Protein AF-A0A956IXE2-F1 (afdb_monomer_lite)

Sequence (181 aa):
MDFTGNYRSLAFLLSLGGVPIACVGDDSSSGSDSATTTGGTTTGGTATTSGTTSAGTATDGSGSGTASGSTTGSTSGTSGSTSGTTTSETTGGSTTGEPPSPLCIGYANKYVECYMNPRYYDPGIAYCEEGLAYYATIGADCLAAFEEYVACLSALDCDDFMGDQVGCANEEDGLNKACGG

pLDDT: mean 72.66, std 21.65, range [41.38, 98.38]

Structure (mmCIF, N/CA/C/O backbone):
data_AF-A0A956IXE2-F1
#
_entry.id   AF-A0A956IXE2-F1
#
loop_
_atom_site.group_PDB
_atom_site.id
_atom_site.type_symbol
_atom_site.label_atom_id
_atom_site.label_alt_id
_atom_site.label_comp_id
_atom_site.label_asym_id
_atom_site.label_entity_id
_atom_site.label_seq_id
_atom_site.pdbx_PDB_ins_code
_atom_site.Cartn_x
_atom_site.Cartn_y
_atom_site.Cartn_z
_atom_site.occupancy
_atom_site.B_iso_or_eq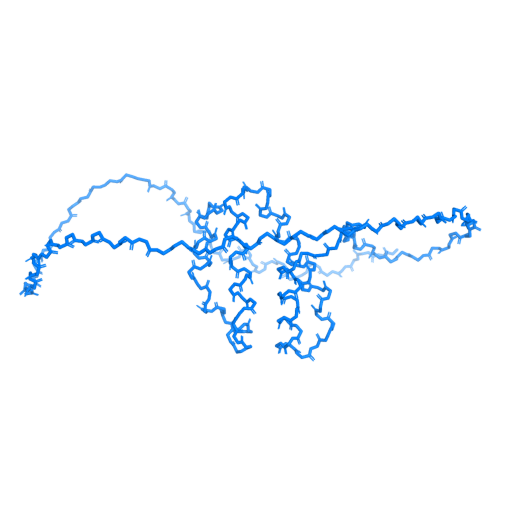uiv
_atom_site.auth_seq_id
_atom_site.auth_comp_id
_atom_site.auth_asym_id
_atom_site.auth_atom_id
_atom_site.pdbx_PDB_model_num
ATOM 1 N N . MET A 1 1 ? -20.372 23.075 -32.764 1.00 42.75 1 MET A N 1
ATOM 2 C CA . MET A 1 1 ? -19.834 21.742 -32.436 1.00 42.75 1 MET A CA 1
ATOM 3 C C . MET A 1 1 ? -20.951 21.001 -31.740 1.00 42.75 1 MET A C 1
ATOM 5 O O . MET A 1 1 ? -21.201 21.250 -30.569 1.00 42.75 1 MET A O 1
ATOM 9 N N . ASP A 1 2 ? -21.690 20.210 -32.506 1.00 41.38 2 ASP A N 1
ATOM 10 C CA . ASP A 1 2 ? -22.856 19.472 -32.033 1.00 41.38 2 ASP A CA 1
ATOM 11 C C . ASP A 1 2 ? -22.436 18.283 -31.169 1.00 41.38 2 ASP A C 1
ATOM 13 O O . ASP A 1 2 ? -21.699 17.412 -31.626 1.00 41.38 2 ASP A O 1
ATOM 17 N N . PHE A 1 3 ? -22.954 18.220 -29.943 1.00 49.59 3 PHE A N 1
ATOM 18 C CA . PHE A 1 3 ? -22.902 17.024 -29.102 1.00 49.59 3 PHE A CA 1
ATOM 19 C C . PHE A 1 3 ? -24.222 16.256 -29.227 1.00 49.59 3 PHE A C 1
ATOM 21 O O . PHE A 1 3 ? -25.039 16.207 -28.310 1.00 49.59 3 PHE A O 1
ATOM 28 N N . THR A 1 4 ? -24.432 15.655 -30.400 1.00 62.62 4 THR A N 1
ATOM 29 C CA . THR A 1 4 ? -25.664 14.921 -30.719 1.00 62.62 4 THR A CA 1
ATOM 30 C C . THR A 1 4 ? -25.344 13.479 -31.104 1.00 62.62 4 THR A C 1
ATOM 32 O O . THR A 1 4 ? -25.251 13.145 -32.282 1.00 62.62 4 THR A O 1
ATOM 35 N N . GLY A 1 5 ? -25.203 12.608 -30.099 1.00 55.00 5 GLY A N 1
ATOM 36 C CA . GLY A 1 5 ? -25.198 11.154 -30.296 1.00 55.00 5 GLY A CA 1
ATOM 37 C C . GLY A 1 5 ? -24.196 10.377 -29.444 1.00 55.00 5 GLY A C 1
ATOM 38 O O . GLY A 1 5 ? -23.027 10.307 -29.801 1.00 55.00 5 GLY A O 1
ATOM 39 N N . ASN A 1 6 ? -24.681 9.747 -28.361 1.00 56.25 6 ASN A N 1
ATOM 40 C CA . ASN A 1 6 ? -24.517 8.305 -28.056 1.00 56.25 6 ASN A CA 1
ATOM 41 C C . ASN A 1 6 ? -24.961 7.937 -26.618 1.00 56.25 6 ASN A C 1
ATOM 43 O O . ASN A 1 6 ? -24.243 7.287 -25.865 1.00 56.25 6 ASN A O 1
ATOM 47 N N . TYR A 1 7 ? -26.196 8.286 -26.238 1.00 56.38 7 TYR A N 1
ATOM 48 C CA . TYR A 1 7 ? -26.798 7.914 -24.944 1.00 56.38 7 TYR A CA 1
ATOM 49 C C . TYR A 1 7 ? -27.707 6.673 -25.051 1.00 56.38 7 TYR A C 1
ATOM 51 O O . TYR A 1 7 ? -28.884 6.736 -24.705 1.00 56.38 7 TYR A O 1
ATOM 59 N N . ARG A 1 8 ? -27.213 5.550 -25.599 1.00 57.88 8 ARG A N 1
ATOM 60 C CA . ARG A 1 8 ? -28.058 4.363 -25.888 1.00 57.88 8 ARG A CA 1
ATOM 61 C C . ARG A 1 8 ? -27.746 3.065 -25.130 1.00 57.88 8 ARG A C 1
ATOM 63 O O . ARG A 1 8 ? -28.472 2.100 -25.343 1.00 57.88 8 ARG A O 1
ATOM 70 N N . SER A 1 9 ? -26.781 3.051 -24.204 1.00 55.34 9 SER A N 1
ATOM 71 C CA . SER A 1 9 ? -26.377 1.808 -23.504 1.00 55.34 9 SER A CA 1
ATOM 72 C C . SER A 1 9 ? -26.443 1.828 -21.968 1.00 55.34 9 SER A C 1
ATOM 74 O O . SER A 1 9 ? -26.124 0.821 -21.350 1.00 55.34 9 SER A O 1
ATOM 76 N N . LEU A 1 10 ? -26.896 2.914 -21.326 1.00 53.03 10 LEU A N 1
ATOM 77 C CA . LEU A 1 10 ? -26.983 2.990 -19.851 1.00 53.03 10 LEU A CA 1
ATOM 78 C C . LEU A 1 10 ? -28.303 2.456 -19.255 1.00 53.03 10 LEU A C 1
ATOM 80 O O . LEU A 1 10 ? -28.435 2.353 -18.041 1.00 53.03 10 LEU A O 1
ATOM 84 N N . ALA A 1 11 ? -29.280 2.081 -20.086 1.00 57.38 11 ALA A N 1
ATOM 85 C CA . ALA A 1 11 ? -30.608 1.663 -19.623 1.00 57.38 11 ALA A CA 1
ATOM 86 C C . ALA A 1 11 ? -30.692 0.210 -19.100 1.00 57.38 11 ALA A C 1
ATOM 88 O O . ALA A 1 11 ? -31.739 -0.181 -18.594 1.00 57.38 11 ALA A O 1
ATOM 89 N N . PHE A 1 12 ? -29.630 -0.597 -19.223 1.00 55.50 12 PHE A N 1
ATOM 90 C CA . PHE A 1 12 ? -29.683 -2.038 -18.923 1.00 55.50 12 PHE A CA 1
ATOM 91 C C . PHE A 1 12 ? -29.226 -2.441 -17.510 1.00 55.50 12 PHE A C 1
ATOM 93 O O . PHE A 1 12 ? -29.466 -3.576 -17.110 1.00 55.50 12 PHE A O 1
ATOM 100 N N . LEU A 1 13 ? -28.620 -1.533 -16.732 1.00 55.59 13 LEU A N 1
ATOM 101 C CA . LEU A 1 13 ? -28.128 -1.839 -15.376 1.00 55.59 13 LEU A CA 1
ATOM 102 C C . LEU A 1 13 ? -29.125 -1.511 -14.247 1.00 55.59 13 LEU A C 1
ATOM 104 O O . LEU A 1 13 ? -28.925 -1.957 -13.124 1.00 55.59 13 LEU A O 1
ATOM 108 N N . LEU A 1 14 ? -30.238 -0.821 -14.530 1.00 56.91 14 LEU A N 1
ATOM 109 C CA . LEU A 1 14 ? -31.311 -0.571 -13.547 1.00 56.91 14 LEU A CA 1
ATOM 110 C C . LEU A 1 14 ? -32.331 -1.724 -13.412 1.00 56.91 14 LEU A C 1
ATOM 112 O O . LEU A 1 14 ? -33.352 -1.562 -12.749 1.00 56.91 14 LEU A O 1
ATOM 116 N N . SER A 1 15 ? -32.084 -2.882 -14.038 1.00 53.78 15 SER A N 1
ATOM 117 C CA . SER A 1 15 ? -33.016 -4.024 -14.039 1.00 53.78 15 SER A CA 1
ATOM 118 C C . SER A 1 15 ? -32.581 -5.211 -13.162 1.00 53.78 15 SER A C 1
ATOM 120 O O . SER A 1 15 ? -33.194 -6.276 -13.255 1.00 53.78 15 SER A O 1
ATOM 122 N N . LEU A 1 16 ? -31.566 -5.055 -12.302 1.00 51.56 16 LEU A N 1
ATOM 123 C CA . LEU A 1 16 ? -31.316 -5.997 -11.203 1.00 51.56 16 LEU A CA 1
ATOM 124 C C . LEU A 1 16 ? -31.970 -5.462 -9.926 1.00 51.56 16 LEU A C 1
ATOM 126 O O . LEU A 1 16 ? -31.659 -4.370 -9.460 1.00 51.56 16 LEU A O 1
ATOM 130 N N . GLY A 1 17 ? -32.944 -6.228 -9.433 1.00 51.81 17 GLY A N 1
ATOM 131 C CA . GLY A 1 17 ? -33.929 -5.804 -8.445 1.00 51.81 17 GLY A CA 1
ATOM 132 C C . GLY A 1 17 ? -33.363 -5.246 -7.140 1.00 51.81 17 GLY A C 1
ATOM 133 O O . GLY A 1 17 ? -32.357 -5.715 -6.612 1.00 51.81 17 GLY A O 1
ATOM 134 N N . GLY A 1 18 ? -34.094 -4.279 -6.583 1.00 55.84 18 GLY A N 1
ATOM 135 C CA . GLY A 1 18 ? -33.860 -3.796 -5.230 1.00 55.84 18 GLY A CA 1
ATOM 136 C C . GLY A 1 18 ? -34.065 -4.916 -4.214 1.00 55.84 18 GLY A C 1
ATOM 137 O O . GLY A 1 18 ? -35.191 -5.362 -3.991 1.00 55.84 18 GLY A O 1
ATOM 138 N N . VAL A 1 19 ? -32.973 -5.338 -3.583 1.00 51.50 19 VAL A N 1
ATOM 139 C CA . VAL A 1 19 ? -33.008 -6.128 -2.353 1.00 51.50 19 VAL A CA 1
ATOM 140 C C . VAL A 1 19 ? -33.292 -5.153 -1.205 1.00 51.50 19 VAL A C 1
ATOM 142 O O . VAL A 1 19 ? -32.556 -4.173 -1.063 1.00 51.50 19 VAL A O 1
ATOM 145 N N . PRO A 1 20 ? -34.345 -5.346 -0.393 1.00 50.19 20 PRO A N 1
ATOM 146 C CA . PRO A 1 20 ? -34.570 -4.486 0.757 1.00 50.19 20 PRO A CA 1
ATOM 147 C C . PRO A 1 20 ? -33.492 -4.761 1.811 1.00 50.19 20 PRO A C 1
ATOM 149 O O . PRO A 1 20 ? -33.471 -5.836 2.410 1.00 50.19 20 PRO A O 1
ATOM 152 N N . ILE A 1 21 ? -32.631 -3.775 2.078 1.00 52.16 21 ILE A N 1
ATOM 153 C CA . ILE A 1 21 ? -31.771 -3.768 3.270 1.00 52.16 21 ILE A CA 1
ATOM 154 C C . ILE A 1 21 ? -32.675 -3.490 4.477 1.00 52.16 21 ILE A C 1
ATOM 156 O O . ILE A 1 21 ? -32.825 -2.361 4.943 1.00 52.16 21 ILE A O 1
ATOM 160 N N . ALA A 1 22 ? -33.347 -4.541 4.940 1.00 42.75 22 ALA A N 1
ATOM 161 C CA . ALA A 1 22 ? -34.101 -4.532 6.177 1.00 42.75 22 ALA A CA 1
ATOM 162 C C . ALA A 1 22 ? -33.114 -4.663 7.342 1.00 42.75 22 ALA A C 1
ATOM 164 O O . ALA A 1 22 ? -32.745 -5.765 7.740 1.00 42.75 22 ALA A O 1
ATOM 165 N N . CYS A 1 23 ? -32.683 -3.523 7.883 1.00 55.94 23 CYS A N 1
ATOM 166 C CA . CYS A 1 23 ? -32.024 -3.488 9.181 1.00 55.94 23 CYS A CA 1
ATOM 167 C C . CYS A 1 23 ? -33.047 -3.908 10.249 1.00 55.94 23 CYS A C 1
ATOM 169 O O . CYS A 1 23 ? -33.941 -3.135 10.598 1.00 55.94 23 CYS A O 1
ATOM 171 N N . VAL A 1 24 ? -32.948 -5.154 10.711 1.00 50.66 24 VAL A N 1
ATOM 172 C CA . VAL A 1 24 ? -33.748 -5.710 11.806 1.00 50.66 24 VAL A CA 1
ATOM 173 C C . VAL A 1 24 ? -32.775 -6.318 12.806 1.00 50.66 24 VAL A C 1
ATOM 175 O O . VAL A 1 24 ? -32.150 -7.339 12.530 1.00 50.66 24 VAL A O 1
ATOM 178 N N . GLY A 1 25 ? -32.617 -5.641 13.942 1.00 52.19 25 GLY A N 1
ATOM 179 C CA . GLY A 1 25 ? -32.018 -6.233 15.134 1.00 52.19 25 GLY A CA 1
ATOM 180 C C . GLY A 1 25 ? -33.035 -7.066 15.918 1.00 52.19 25 GLY A C 1
ATOM 181 O O . GLY A 1 25 ? -34.171 -7.242 15.483 1.00 52.19 25 GLY A O 1
ATOM 182 N N . ASP A 1 26 ? -32.611 -7.482 17.109 1.00 43.56 26 ASP A N 1
ATOM 183 C CA . ASP A 1 26 ? -33.370 -8.222 18.125 1.00 43.56 26 ASP A CA 1
ATOM 184 C C . ASP A 1 26 ? -33.686 -9.712 17.846 1.00 43.56 26 ASP A C 1
ATOM 186 O O . ASP A 1 26 ? -34.580 -10.097 17.100 1.00 43.56 26 ASP A O 1
ATOM 190 N N . ASP A 1 27 ? -32.951 -10.530 18.601 1.00 48.88 27 ASP A N 1
ATOM 191 C CA . ASP A 1 27 ? -33.488 -11.452 19.607 1.00 48.88 27 ASP A CA 1
ATOM 192 C C . ASP A 1 27 ? -34.188 -12.794 19.286 1.00 48.88 27 ASP A C 1
ATOM 194 O O . ASP A 1 27 ? -35.242 -12.907 18.671 1.00 48.88 27 ASP A O 1
ATOM 198 N N . SER A 1 28 ? -33.652 -13.806 19.983 1.00 50.38 28 SER A N 1
ATOM 199 C CA . SER A 1 28 ? -34.385 -14.850 20.715 1.00 50.38 28 SER A CA 1
ATOM 200 C C . SER A 1 28 ? -35.176 -15.955 19.975 1.00 50.38 28 SER A C 1
ATOM 202 O O . SER A 1 28 ? -36.395 -15.918 19.853 1.00 50.38 28 SER A O 1
ATOM 204 N N . SER A 1 29 ? -34.487 -17.103 19.863 1.00 58.06 29 SER A N 1
ATOM 205 C CA . SER A 1 29 ? -34.903 -18.393 20.468 1.00 58.06 29 SER A CA 1
ATOM 206 C C . SER A 1 29 ? -35.883 -19.344 19.744 1.00 58.06 29 SER A C 1
ATOM 208 O O . SER A 1 29 ? -36.821 -18.955 19.060 1.00 58.06 29 SER A O 1
ATOM 210 N N . SER A 1 30 ? -35.700 -20.639 20.061 1.00 54.06 30 SER A N 1
ATOM 211 C CA . SER A 1 30 ? -36.519 -21.835 19.756 1.00 54.06 30 SER A CA 1
ATOM 212 C C . SER A 1 30 ? -36.593 -22.315 18.287 1.00 54.06 30 SER A C 1
ATOM 214 O O . SER A 1 30 ? -36.848 -21.538 17.381 1.00 54.06 30 SER A O 1
ATOM 216 N N . GLY A 1 31 ? -36.420 -23.608 17.973 1.00 53.66 31 GLY A N 1
ATOM 217 C CA . GLY A 1 31 ? -36.019 -24.754 18.806 1.00 53.66 31 GLY A CA 1
ATOM 218 C C . GLY A 1 31 ? -36.224 -26.113 18.102 1.00 53.66 31 GLY A C 1
ATOM 219 O O . GLY A 1 31 ? -36.979 -26.190 17.138 1.00 53.66 31 GLY A O 1
ATOM 220 N N . SER A 1 32 ? -35.598 -27.166 18.652 1.00 53.12 32 SER A N 1
ATOM 221 C CA . SER A 1 32 ? -35.763 -28.607 18.341 1.00 53.12 32 SER A CA 1
ATOM 222 C C . SER A 1 32 ? -35.094 -29.208 17.086 1.00 53.12 32 SER A C 1
ATOM 224 O O . SER A 1 32 ? -35.182 -28.646 16.004 1.00 53.12 32 SER A O 1
ATOM 226 N N . ASP A 1 33 ? -34.511 -30.421 17.116 1.00 51.69 33 ASP A N 1
ATOM 227 C CA . ASP A 1 33 ? -33.890 -31.218 18.207 1.00 51.69 33 ASP A CA 1
ATOM 228 C C . ASP A 1 33 ? -33.204 -32.488 17.633 1.00 51.69 33 ASP A C 1
ATOM 230 O O . ASP A 1 33 ? -33.653 -32.997 16.611 1.00 51.69 33 ASP A O 1
ATOM 234 N N . SER A 1 34 ? -32.237 -33.070 18.370 1.00 54.94 34 SER A N 1
ATOM 235 C CA . SER A 1 34 ? -31.664 -34.441 18.206 1.00 54.94 34 SER A CA 1
ATOM 236 C C . SER A 1 34 ? -30.903 -34.785 16.898 1.00 54.94 34 SER A C 1
ATOM 238 O O . SER A 1 34 ? -31.386 -34.541 15.804 1.00 54.94 34 SER A O 1
ATOM 240 N N . ALA A 1 35 ? -29.754 -35.479 16.874 1.00 51.66 35 ALA A N 1
ATOM 241 C CA . ALA A 1 35 ? -28.761 -35.949 17.865 1.00 51.66 35 ALA A CA 1
ATOM 242 C C . ALA A 1 35 ? -27.474 -36.362 17.055 1.00 51.66 35 ALA A C 1
ATOM 244 O O . ALA A 1 35 ? -27.465 -36.170 15.843 1.00 51.66 35 ALA A O 1
ATOM 245 N N . THR A 1 36 ? -26.335 -36.883 17.544 1.00 52.12 36 THR A N 1
ATOM 246 C CA . THR A 1 36 ? -25.922 -37.521 18.815 1.00 52.12 36 THR A CA 1
ATOM 247 C C . THR A 1 36 ? -24.434 -37.212 19.114 1.00 52.12 36 THR A C 1
ATOM 249 O O . THR A 1 36 ? -23.656 -36.878 18.227 1.00 52.12 36 THR A O 1
ATOM 252 N N . THR A 1 37 ? -24.033 -37.347 20.378 1.00 54.16 37 THR A N 1
ATOM 253 C CA . THR A 1 37 ? -22.709 -37.093 20.983 1.00 54.16 37 THR A CA 1
ATOM 254 C C . THR A 1 37 ? -21.565 -38.050 20.600 1.00 54.16 37 THR A C 1
ATOM 256 O O . THR A 1 37 ? -21.769 -39.259 20.540 1.00 54.16 37 THR A O 1
ATOM 259 N N . THR A 1 38 ? -20.332 -37.522 20.536 1.00 55.12 38 THR A N 1
ATOM 260 C CA . THR A 1 38 ? -19.050 -38.039 21.107 1.00 55.12 38 THR A CA 1
ATOM 261 C C . THR A 1 38 ? -17.986 -36.955 20.838 1.00 55.12 38 THR A C 1
ATOM 263 O O . THR A 1 38 ? -17.920 -36.460 19.724 1.00 55.12 38 THR A O 1
ATOM 266 N N . GLY A 1 39 ? -17.131 -36.485 21.750 1.00 57.56 39 GLY A N 1
ATOM 267 C CA . GLY A 1 39 ? -16.804 -36.930 23.106 1.00 57.56 39 GLY A CA 1
ATOM 268 C C . GLY A 1 39 ? -15.288 -36.811 23.309 1.00 57.56 39 GLY A C 1
ATOM 269 O O . GLY A 1 39 ? -14.576 -37.789 23.118 1.00 57.56 39 GLY A O 1
ATOM 270 N N . GLY A 1 40 ? -14.788 -35.612 23.634 1.00 57.28 40 GLY A N 1
ATOM 271 C CA . GLY A 1 40 ? -13.349 -35.310 23.648 1.00 57.28 40 GLY A CA 1
ATOM 272 C C . GLY A 1 40 ? -12.981 -34.193 24.623 1.00 57.28 40 GLY A C 1
ATOM 273 O O . GLY A 1 40 ? -12.776 -33.053 24.223 1.00 57.28 40 GLY A O 1
ATOM 274 N N . THR A 1 41 ? -12.911 -34.524 25.912 1.00 57.47 41 THR A N 1
ATOM 275 C CA . THR A 1 41 ? -12.511 -33.591 26.975 1.00 57.47 41 THR A CA 1
ATOM 276 C C . THR A 1 41 ? -11.006 -33.678 27.221 1.00 57.47 41 THR A C 1
ATOM 278 O O . THR A 1 41 ? -10.524 -34.717 27.668 1.00 57.47 41 THR A O 1
ATOM 281 N N . THR A 1 42 ? -10.274 -32.579 27.041 1.00 53.53 42 THR A N 1
ATOM 282 C CA . THR A 1 42 ? -8.906 -32.424 27.568 1.00 53.53 42 THR A CA 1
ATOM 283 C C . THR A 1 42 ? -8.817 -31.181 28.444 1.00 53.53 42 THR A C 1
ATOM 285 O O . THR A 1 42 ? -8.543 -30.077 27.980 1.00 53.53 42 THR A O 1
ATOM 288 N N . THR A 1 43 ? -9.062 -31.382 29.737 1.00 58.94 43 THR A N 1
ATOM 289 C CA . THR A 1 43 ? -8.831 -30.399 30.801 1.00 58.94 43 THR A CA 1
ATOM 290 C C . THR A 1 43 ? -7.523 -30.725 31.518 1.00 58.94 43 THR A C 1
ATOM 292 O O . THR A 1 43 ? -7.330 -31.866 31.931 1.00 58.94 43 THR A O 1
ATOM 295 N N . GLY A 1 44 ? -6.685 -29.712 31.760 1.00 54.09 44 GLY A N 1
ATOM 296 C CA . GLY A 1 44 ? -5.590 -29.773 32.737 1.00 54.09 44 GLY A CA 1
ATOM 297 C C . GLY A 1 44 ? -4.208 -29.494 32.148 1.00 54.09 44 GLY A C 1
ATOM 298 O O . GLY A 1 44 ? -3.743 -30.224 31.280 1.00 54.09 44 GLY A O 1
ATOM 299 N N . GLY A 1 45 ? -3.534 -28.454 32.651 1.00 51.72 45 GLY A N 1
ATOM 300 C CA . GLY A 1 45 ? -2.193 -28.095 32.177 1.00 51.72 45 GLY A CA 1
ATOM 301 C C . GLY A 1 45 ? -1.631 -26.771 32.703 1.00 51.72 45 GLY A C 1
ATOM 302 O O . GLY A 1 45 ? -1.044 -26.020 31.933 1.00 51.72 45 GLY A O 1
ATOM 303 N N . THR A 1 46 ? -1.806 -26.447 33.988 1.00 55.88 46 THR A N 1
ATOM 304 C CA . THR A 1 46 ? -1.144 -25.271 34.581 1.00 55.88 46 THR A CA 1
ATOM 305 C C . THR A 1 46 ? 0.365 -25.506 34.673 1.00 55.88 46 THR A C 1
ATOM 307 O O . THR A 1 46 ? 0.796 -26.371 35.434 1.00 55.88 46 THR A O 1
ATOM 310 N N . ALA A 1 47 ? 1.171 -24.707 33.972 1.00 52.91 47 ALA A N 1
ATOM 311 C CA . ALA A 1 47 ? 2.618 -24.652 34.181 1.00 52.91 47 ALA A CA 1
ATOM 312 C C . ALA A 1 47 ? 3.158 -23.231 33.963 1.00 52.91 47 ALA A C 1
ATOM 314 O O . ALA A 1 47 ? 3.428 -22.801 32.845 1.00 52.91 47 ALA A O 1
ATOM 315 N N . THR A 1 48 ? 3.343 -22.503 35.063 1.00 49.84 48 THR A N 1
ATOM 316 C CA . THR A 1 48 ? 4.147 -21.278 35.101 1.00 49.84 48 THR A CA 1
ATOM 317 C C . THR A 1 48 ? 5.575 -21.578 34.647 1.00 49.84 48 THR A C 1
ATOM 319 O O . THR A 1 48 ? 6.194 -22.517 35.143 1.00 49.84 48 THR A O 1
ATOM 322 N N . THR A 1 49 ? 6.157 -20.745 33.786 1.00 53.03 49 THR A N 1
ATOM 323 C CA . THR A 1 49 ? 7.619 -20.654 33.643 1.00 53.03 49 THR A CA 1
ATOM 324 C C . THR A 1 49 ? 8.019 -19.200 33.435 1.00 53.03 49 THR A C 1
ATOM 326 O O . THR A 1 49 ? 7.862 -18.646 32.351 1.00 53.03 49 THR A O 1
ATOM 329 N N . SER A 1 50 ? 8.555 -18.581 34.487 1.00 53.78 50 SER A N 1
ATOM 330 C CA . SER A 1 50 ? 9.274 -17.313 34.369 1.00 53.78 50 SER A CA 1
ATOM 331 C C . SER A 1 50 ? 10.613 -17.565 33.674 1.00 53.78 50 SER A C 1
ATOM 333 O O . SER A 1 50 ? 11.522 -18.134 34.276 1.00 53.78 50 SER A O 1
ATOM 335 N N . GLY A 1 51 ? 10.728 -17.150 32.412 1.00 55.81 51 GLY A N 1
ATOM 336 C CA . GLY A 1 51 ? 11.981 -17.137 31.656 1.00 55.81 51 GLY A CA 1
ATOM 337 C C . GLY A 1 51 ? 12.661 -15.774 31.761 1.00 55.81 51 GLY A C 1
ATOM 338 O O . GLY A 1 51 ? 12.254 -14.820 31.105 1.00 55.81 51 GLY A O 1
ATOM 339 N N . THR A 1 52 ? 13.679 -15.671 32.610 1.00 49.91 52 THR A N 1
ATOM 340 C CA . THR A 1 52 ? 14.402 -14.420 32.883 1.00 49.91 52 THR A CA 1
ATOM 341 C C . THR A 1 52 ? 15.445 -14.114 31.799 1.00 49.91 52 THR A C 1
ATOM 343 O O . THR A 1 52 ? 16.178 -15.005 31.383 1.00 49.91 52 THR A O 1
ATOM 346 N N . THR A 1 53 ? 15.583 -12.828 31.448 1.00 48.09 53 THR A N 1
ATOM 347 C CA . THR A 1 53 ? 16.729 -12.192 30.751 1.00 48.09 53 THR A CA 1
ATOM 348 C C . THR A 1 53 ? 17.188 -12.734 29.391 1.00 48.09 53 THR A C 1
ATOM 350 O O . THR A 1 53 ? 17.867 -13.751 29.304 1.00 48.09 53 THR A O 1
ATOM 353 N N . SER A 1 54 ? 17.115 -11.861 28.382 1.00 47.72 54 SER A N 1
ATOM 354 C CA . SER A 1 54 ? 18.349 -11.447 27.704 1.00 47.72 54 SER A CA 1
ATOM 355 C C . SER A 1 54 ? 18.272 -9.971 27.309 1.00 47.72 54 SER A C 1
ATOM 357 O O . SER A 1 54 ? 17.345 -9.554 26.619 1.00 47.72 54 SER A O 1
ATOM 359 N N . ALA A 1 55 ? 19.218 -9.165 27.793 1.00 54.47 55 ALA A N 1
ATOM 360 C CA . ALA A 1 55 ? 19.307 -7.751 27.449 1.00 54.47 55 ALA A CA 1
ATOM 361 C C . ALA A 1 55 ? 20.020 -7.604 26.097 1.00 54.47 55 ALA A C 1
ATOM 363 O O . ALA A 1 55 ? 21.248 -7.681 26.027 1.00 54.47 55 ALA A O 1
ATOM 364 N N . GLY A 1 56 ? 19.248 -7.396 25.028 1.00 48.88 56 GLY A N 1
ATOM 365 C CA . GLY A 1 56 ? 19.786 -6.995 23.729 1.00 48.88 56 GLY A CA 1
ATOM 366 C C . GLY A 1 56 ? 20.451 -5.624 23.844 1.00 48.88 56 GLY A C 1
ATOM 367 O O . GLY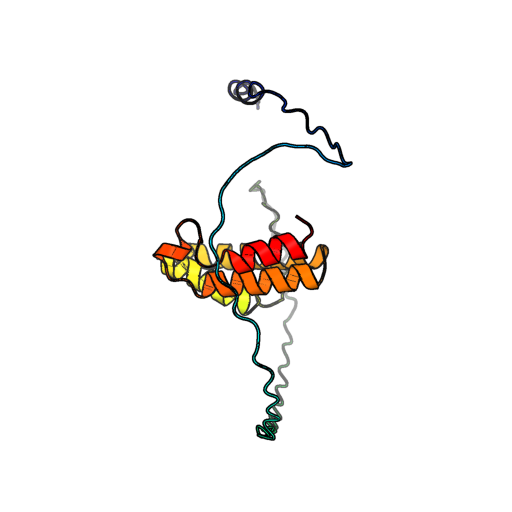 A 1 56 ? 19.827 -4.661 24.284 1.00 48.88 56 GLY A O 1
ATOM 368 N N . THR A 1 57 ? 21.738 -5.549 23.513 1.00 50.66 57 THR A N 1
ATOM 369 C CA . THR A 1 57 ? 22.564 -4.358 23.728 1.00 50.66 57 THR A CA 1
ATOM 370 C C . THR A 1 57 ? 22.102 -3.197 22.847 1.00 50.66 57 THR A C 1
ATOM 372 O O . THR A 1 57 ? 22.133 -3.299 21.620 1.00 50.66 57 THR A O 1
ATOM 375 N N . ALA A 1 58 ? 21.732 -2.071 23.463 1.00 51.41 58 ALA A N 1
ATOM 376 C CA . ALA A 1 58 ? 21.572 -0.814 22.742 1.00 51.41 58 ALA A CA 1
ATOM 377 C C . ALA A 1 58 ? 22.912 -0.449 22.086 1.00 51.41 58 ALA A C 1
ATOM 379 O O . ALA A 1 58 ? 23.923 -0.291 22.770 1.00 51.41 58 ALA A O 1
ATOM 380 N N . THR A 1 59 ? 22.929 -0.364 20.757 1.00 51.53 59 THR A N 1
ATOM 381 C CA . THR A 1 59 ? 24.112 0.073 20.013 1.00 51.53 59 THR A CA 1
ATOM 382 C C . THR A 1 59 ? 23.961 1.561 19.733 1.00 51.53 59 THR A C 1
ATOM 384 O O . THR A 1 59 ? 23.230 1.945 18.822 1.00 51.53 59 THR A O 1
ATOM 387 N N . ASP A 1 60 ? 24.637 2.392 20.528 1.00 50.53 60 ASP A N 1
ATOM 388 C CA . ASP A 1 60 ? 24.688 3.843 20.335 1.00 50.53 60 ASP A CA 1
ATOM 389 C C . ASP A 1 60 ? 25.393 4.192 19.014 1.00 50.53 60 ASP A C 1
ATOM 391 O O . ASP A 1 60 ? 26.611 4.379 18.938 1.00 50.53 60 ASP A O 1
ATOM 395 N N . GLY A 1 61 ? 24.604 4.295 17.945 1.00 53.22 61 GLY A N 1
ATOM 396 C CA . GLY A 1 61 ? 25.032 4.793 16.644 1.00 53.22 61 GLY A CA 1
ATOM 397 C C . GLY A 1 61 ? 25.200 6.311 16.654 1.00 53.22 61 GLY A C 1
ATOM 398 O O . GLY A 1 61 ? 24.360 7.029 16.117 1.00 53.22 61 GLY A O 1
ATOM 399 N N . SER A 1 62 ? 26.289 6.813 17.244 1.00 60.72 62 SER A N 1
ATOM 400 C CA . SER A 1 62 ? 26.631 8.245 17.229 1.00 60.72 62 SER A CA 1
ATOM 401 C C . SER A 1 62 ? 27.072 8.708 15.829 1.00 60.72 62 SER A C 1
ATOM 403 O O . SER A 1 62 ? 28.258 8.834 15.520 1.00 60.72 62 SER A O 1
ATOM 405 N N . GLY A 1 63 ? 26.092 8.934 14.953 1.00 53.69 63 GLY A N 1
ATOM 406 C CA . GLY A 1 63 ? 26.264 9.435 13.591 1.00 53.69 63 GLY A CA 1
ATOM 407 C C . GLY A 1 63 ? 26.219 10.960 13.520 1.00 53.69 63 GLY A C 1
ATOM 408 O O . GLY A 1 63 ? 25.227 11.530 13.075 1.00 53.69 63 GLY A O 1
ATOM 409 N N . SER A 1 64 ? 27.293 11.638 13.935 1.00 61.75 64 SER A N 1
ATOM 410 C CA . SER A 1 64 ? 27.410 13.098 13.783 1.00 61.75 64 SER A CA 1
ATOM 411 C C . SER A 1 64 ? 27.696 13.477 12.320 1.00 61.75 64 SER A C 1
ATOM 413 O O . SER A 1 64 ? 28.848 13.599 11.900 1.00 61.75 64 SER A O 1
ATOM 415 N N . GLY A 1 65 ? 26.632 13.597 11.521 1.00 53.94 65 GLY A N 1
ATOM 416 C CA . GLY A 1 65 ? 26.675 13.884 10.085 1.00 53.94 65 GLY A CA 1
ATOM 417 C C . GLY A 1 65 ? 26.346 15.339 9.746 1.00 53.94 65 GLY A C 1
ATOM 418 O O . GLY A 1 65 ? 25.216 15.655 9.382 1.00 53.94 65 GLY A O 1
ATOM 419 N N . THR A 1 66 ? 27.332 16.234 9.817 1.00 55.09 66 THR A N 1
ATOM 420 C CA . THR A 1 66 ? 27.166 17.636 9.398 1.00 55.09 66 THR A CA 1
ATOM 421 C C . THR A 1 66 ? 27.104 17.756 7.870 1.00 55.09 66 THR A C 1
ATOM 423 O O . THR A 1 66 ? 28.141 17.820 7.211 1.00 55.09 66 THR A O 1
ATOM 426 N N . ALA A 1 67 ? 25.902 17.858 7.300 1.00 47.88 67 ALA A N 1
ATOM 427 C CA . ALA A 1 67 ? 25.690 18.159 5.881 1.00 47.88 67 ALA A CA 1
ATOM 428 C C . ALA A 1 67 ? 25.122 19.578 5.692 1.00 47.88 67 ALA A C 1
ATOM 430 O O . ALA A 1 67 ? 23.921 19.780 5.535 1.00 47.88 67 ALA A O 1
ATOM 431 N N . SER A 1 68 ? 26.003 20.584 5.703 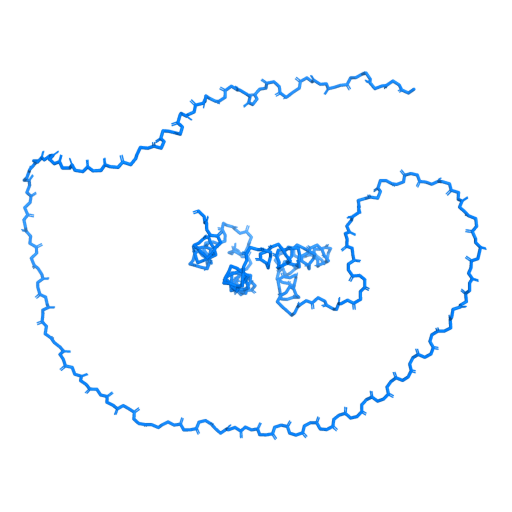1.00 58.41 68 SER A N 1
ATOM 432 C CA . SER A 1 68 ? 25.638 21.961 5.339 1.00 58.41 68 SER A CA 1
ATOM 433 C C . SER A 1 68 ? 25.578 22.098 3.812 1.00 58.41 68 SER A C 1
ATOM 435 O O . SER A 1 68 ? 26.587 22.369 3.160 1.00 58.41 68 SER A O 1
ATOM 437 N N . GLY A 1 69 ? 24.399 21.853 3.237 1.00 54.81 69 GLY A N 1
ATOM 438 C CA . GLY A 1 69 ? 24.125 21.967 1.802 1.00 54.81 69 GLY A CA 1
ATOM 439 C C . GLY A 1 69 ? 23.398 23.266 1.460 1.00 54.81 69 GLY A C 1
ATOM 440 O O . GLY A 1 69 ? 22.173 23.306 1.453 1.00 54.81 69 GLY A O 1
ATOM 441 N N . SER A 1 70 ? 24.141 24.335 1.166 1.00 55.53 70 SER A N 1
ATOM 442 C CA . SER A 1 70 ? 23.551 25.602 0.715 1.00 55.53 70 SER A CA 1
ATOM 443 C C . SER A 1 70 ? 23.161 25.533 -0.766 1.00 55.53 70 SER A C 1
ATOM 445 O O . SER A 1 70 ? 24.030 25.562 -1.638 1.00 55.53 70 SER A O 1
ATOM 447 N N . THR A 1 71 ? 21.861 25.478 -1.065 1.00 45.66 71 THR A N 1
ATOM 448 C CA . THR A 1 71 ? 21.328 25.590 -2.434 1.00 45.66 71 THR A CA 1
ATOM 449 C C . THR A 1 71 ? 20.674 26.948 -2.669 1.00 45.66 71 THR A C 1
ATOM 451 O O . THR A 1 71 ? 19.452 27.095 -2.632 1.00 45.66 71 THR A O 1
ATOM 454 N N . THR A 1 72 ? 21.497 27.951 -2.977 1.00 54.41 72 THR A N 1
ATOM 455 C CA . THR A 1 72 ? 21.035 29.227 -3.544 1.00 54.41 72 THR A CA 1
ATOM 456 C C . THR A 1 72 ? 20.602 29.018 -5.002 1.00 54.41 72 THR A C 1
ATOM 458 O O . THR A 1 72 ? 21.384 29.224 -5.929 1.00 54.41 72 THR A O 1
ATOM 461 N N . GLY A 1 73 ? 19.358 28.583 -5.215 1.00 51.94 73 GLY A N 1
ATOM 462 C CA . GLY A 1 73 ? 18.751 28.451 -6.543 1.00 51.94 73 GLY A CA 1
ATOM 463 C C . GLY A 1 73 ? 18.178 29.780 -7.039 1.00 51.94 73 GLY A C 1
ATOM 464 O O . GLY A 1 73 ? 17.164 30.248 -6.529 1.00 51.94 73 GLY A O 1
ATOM 465 N N . SER A 1 74 ? 18.824 30.411 -8.022 1.00 52.97 74 SER A N 1
ATOM 466 C CA . SER A 1 74 ? 18.404 31.712 -8.557 1.00 52.97 74 SER A CA 1
ATOM 467 C C . SER A 1 74 ? 17.051 31.668 -9.276 1.00 52.97 74 SER A C 1
ATOM 469 O O . SER A 1 74 ? 16.860 30.910 -10.225 1.00 52.97 74 SER A O 1
ATOM 471 N N . THR A 1 75 ? 16.147 32.579 -8.911 1.00 50.22 75 THR A N 1
ATOM 472 C CA . THR A 1 75 ? 14.915 32.868 -9.658 1.00 50.22 75 THR A CA 1
ATOM 473 C C . THR A 1 75 ? 15.218 33.631 -10.952 1.00 50.22 75 THR A C 1
ATOM 475 O O . THR A 1 75 ? 15.144 34.861 -10.992 1.00 50.22 75 THR A O 1
ATOM 478 N N . SER A 1 76 ? 15.539 32.909 -12.027 1.00 58.12 76 SER A N 1
ATOM 479 C CA . SER A 1 76 ? 15.580 33.466 -13.386 1.00 58.12 76 SER A CA 1
ATOM 480 C C . SER A 1 76 ? 14.187 33.423 -14.011 1.00 58.12 76 SER A C 1
ATOM 482 O O . SER A 1 76 ? 13.726 32.378 -14.467 1.00 58.12 76 SER A O 1
ATOM 484 N N . GLY A 1 77 ? 13.505 34.569 -14.029 1.00 60.22 77 GLY A N 1
ATOM 485 C CA . GLY A 1 77 ? 12.189 34.693 -14.653 1.00 60.22 77 GLY A CA 1
ATOM 486 C C . GLY A 1 77 ? 12.237 34.423 -16.159 1.00 60.22 77 GLY A C 1
ATOM 487 O O . GLY A 1 77 ? 13.071 34.984 -16.867 1.00 60.22 77 GLY A O 1
ATOM 488 N N . THR A 1 78 ? 11.309 33.600 -16.651 1.00 49.22 78 THR A N 1
ATOM 489 C CA . THR A 1 78 ? 11.085 33.384 -18.087 1.00 49.22 78 THR A CA 1
ATOM 490 C C . THR A 1 78 ? 9.665 33.811 -18.441 1.00 49.22 78 THR A C 1
ATOM 492 O O . THR A 1 78 ? 8.710 33.062 -18.254 1.00 49.22 78 THR A O 1
ATOM 495 N N . SER A 1 79 ? 9.522 35.029 -18.963 1.00 64.62 79 SER A N 1
ATOM 496 C CA . SER A 1 79 ? 8.288 35.469 -19.619 1.00 64.62 79 SER A CA 1
ATOM 497 C C . SER A 1 79 ? 8.248 34.883 -21.031 1.00 64.62 79 SER A C 1
ATOM 499 O O . SER A 1 79 ? 9.047 35.284 -21.875 1.00 64.62 79 SER A O 1
ATOM 501 N N . GLY A 1 80 ? 7.335 33.945 -21.296 1.00 55.03 80 GLY A N 1
ATOM 502 C CA . GLY A 1 80 ? 7.281 33.216 -22.569 1.00 55.03 80 GLY A CA 1
ATOM 503 C C . GLY A 1 80 ? 5.879 32.740 -22.949 1.00 55.03 80 GLY A C 1
ATOM 504 O O . GLY A 1 80 ? 5.509 31.616 -22.647 1.00 55.03 80 GLY A O 1
ATOM 505 N N . SER A 1 81 ? 5.131 33.622 -23.616 1.00 49.00 81 SER A N 1
ATOM 506 C CA . SER A 1 81 ? 3.906 33.408 -24.410 1.00 49.00 81 SER A CA 1
ATOM 507 C C . SER A 1 81 ? 3.144 32.079 -24.288 1.00 49.00 81 SER A C 1
ATOM 509 O O . SER A 1 81 ? 3.475 31.082 -24.928 1.00 49.00 81 SER A O 1
ATOM 511 N N . THR A 1 82 ? 1.984 32.144 -23.637 1.00 47.91 82 THR A N 1
ATOM 512 C CA . THR A 1 82 ? 0.905 31.160 -23.768 1.00 47.91 82 THR A CA 1
ATOM 513 C C . THR A 1 82 ? 0.412 31.075 -25.221 1.00 47.91 82 THR A C 1
ATOM 515 O O . THR A 1 82 ? 0.046 32.082 -25.828 1.00 47.91 82 THR A O 1
ATOM 518 N N . SER A 1 83 ? 0.322 29.870 -25.779 1.00 52.09 83 SER A N 1
ATOM 519 C CA . SER A 1 83 ? -0.522 29.573 -26.943 1.00 52.09 83 SER A CA 1
ATOM 520 C C . SER A 1 83 ? -1.197 28.228 -26.730 1.00 52.09 83 SER A C 1
ATOM 522 O O . SER A 1 83 ? -0.569 27.271 -26.286 1.00 52.09 83 SER A O 1
ATOM 524 N N . GLY A 1 84 ? -2.512 28.208 -26.935 1.00 61.50 84 GLY A N 1
ATOM 525 C CA . GLY A 1 84 ? -3.380 27.205 -26.332 1.00 61.50 84 GLY A CA 1
ATOM 526 C C . GLY A 1 84 ? -3.180 25.795 -26.876 1.00 61.50 84 GLY A C 1
ATOM 527 O O . GLY A 1 84 ? -3.194 25.569 -28.082 1.00 61.50 84 GLY A O 1
ATOM 528 N N . THR A 1 85 ? -3.104 24.832 -25.964 1.00 48.22 85 THR A N 1
ATOM 529 C CA . THR A 1 85 ? -3.496 23.445 -26.212 1.00 48.22 85 THR A CA 1
ATOM 530 C C . THR A 1 85 ? -4.355 23.032 -25.029 1.00 48.22 85 THR A C 1
ATOM 532 O O . THR A 1 85 ? -3.865 22.955 -23.908 1.00 48.22 85 THR A O 1
ATOM 535 N N . THR A 1 86 ? -5.651 22.820 -25.259 1.00 49.88 86 THR A N 1
ATOM 536 C CA . THR A 1 86 ? -6.573 22.292 -24.246 1.00 49.88 86 THR A CA 1
ATOM 537 C C . THR A 1 86 ? -6.352 20.790 -24.100 1.00 49.88 86 THR A C 1
ATOM 539 O O . THR A 1 86 ? -7.185 19.983 -24.510 1.00 49.88 86 THR A O 1
ATOM 542 N N . THR A 1 87 ? -5.200 20.418 -23.550 1.00 49.69 87 THR A N 1
ATOM 543 C CA . THR A 1 87 ? -5.021 19.102 -22.943 1.00 49.69 87 THR A CA 1
ATOM 544 C C . THR A 1 87 ? -5.898 19.076 -21.700 1.00 49.69 87 THR A C 1
ATOM 546 O O . THR A 1 87 ? -5.843 20.005 -20.895 1.00 49.69 87 THR A O 1
ATOM 549 N N . SER A 1 88 ? -6.733 18.050 -21.547 1.00 49.00 88 SER A N 1
ATOM 550 C CA . SER A 1 88 ? -7.448 17.829 -20.292 1.00 49.00 88 SER A CA 1
ATOM 551 C C . SER A 1 88 ? -6.424 17.531 -19.204 1.00 49.00 88 SER A C 1
ATOM 553 O O . SER A 1 88 ? -5.908 16.418 -19.127 1.00 49.00 88 SER A O 1
ATOM 555 N N . GLU A 1 89 ? -6.105 18.537 -18.394 1.00 42.38 89 GLU A N 1
ATOM 556 C CA . GLU A 1 89 ? -5.316 18.354 -17.186 1.00 42.38 89 GLU A CA 1
ATOM 557 C C . GLU A 1 89 ? -6.139 17.515 -16.212 1.00 42.38 89 GLU A C 1
ATOM 559 O O . GLU A 1 89 ? -6.987 18.023 -15.479 1.00 42.38 89 GLU A O 1
ATOM 564 N N . THR A 1 90 ? -5.890 16.205 -16.201 1.00 48.16 90 THR A N 1
ATOM 565 C CA . THR A 1 90 ? -6.152 15.404 -15.012 1.00 48.16 90 THR A CA 1
ATOM 566 C C . THR A 1 90 ? -5.312 16.027 -13.908 1.00 48.16 90 THR A C 1
ATOM 568 O O . THR A 1 90 ? -4.090 15.879 -13.908 1.00 48.16 90 THR A O 1
ATOM 571 N N . THR A 1 91 ? -5.953 16.772 -13.006 1.00 46.41 91 THR A N 1
ATOM 572 C CA . THR A 1 91 ? -5.319 17.385 -11.835 1.00 46.41 91 THR A CA 1
ATOM 573 C C . THR A 1 91 ? -4.946 16.296 -10.827 1.00 46.41 91 THR A C 1
ATOM 575 O O . THR A 1 91 ? -5.509 16.209 -9.741 1.00 46.41 91 THR A O 1
ATOM 578 N N . GLY A 1 92 ? -3.998 15.436 -11.206 1.00 51.41 92 GLY A N 1
ATOM 579 C CA . GLY A 1 92 ? -3.267 14.599 -10.272 1.00 51.41 92 GLY A CA 1
ATOM 580 C C . GLY A 1 92 ? -2.485 15.533 -9.365 1.00 51.41 92 GLY A C 1
ATOM 581 O O . GLY A 1 92 ? -1.589 16.242 -9.830 1.00 51.41 92 GLY A O 1
ATOM 582 N N . GLY A 1 93 ? -2.885 15.594 -8.097 1.00 51.03 93 GLY A N 1
ATOM 583 C CA . GLY A 1 93 ? -2.295 16.470 -7.093 1.00 51.03 93 GLY A CA 1
ATOM 584 C C . GLY A 1 93 ? -0.881 16.031 -6.742 1.00 51.03 93 GLY A C 1
ATOM 585 O O . GLY A 1 93 ? -0.667 15.453 -5.686 1.00 51.03 93 GLY A O 1
ATOM 586 N N . SER A 1 94 ? 0.083 16.314 -7.619 1.00 47.72 94 SER A N 1
ATOM 587 C CA . SER A 1 94 ? 1.498 16.073 -7.357 1.00 47.72 94 SER A CA 1
ATOM 588 C C . SER A 1 94 ? 1.935 16.970 -6.198 1.00 47.72 94 SER A C 1
ATOM 590 O O . SER A 1 94 ? 2.200 18.163 -6.384 1.00 47.72 94 SER A O 1
ATOM 592 N N . THR A 1 95 ? 2.006 16.400 -4.995 1.00 54.50 95 THR A N 1
ATOM 593 C CA . THR A 1 95 ? 2.539 17.005 -3.768 1.00 54.50 95 THR A CA 1
ATOM 594 C C . THR A 1 95 ? 4.029 17.279 -3.955 1.00 54.50 95 THR A C 1
ATOM 596 O O . THR A 1 95 ? 4.905 16.498 -3.604 1.00 54.50 95 THR A O 1
ATOM 599 N N . THR A 1 96 ? 4.316 18.398 -4.618 1.00 55.41 96 THR A N 1
ATOM 600 C CA . THR A 1 96 ? 5.626 18.703 -5.197 1.00 55.41 96 THR A CA 1
ATOM 601 C C . THR A 1 96 ? 6.653 18.993 -4.099 1.00 55.41 96 THR A C 1
ATOM 603 O O . THR A 1 96 ? 6.830 20.145 -3.707 1.00 55.41 96 THR A O 1
ATOM 606 N N . GLY A 1 97 ? 7.346 17.958 -3.617 1.00 71.75 97 GLY A N 1
ATOM 607 C CA . GLY A 1 97 ? 8.506 18.113 -2.736 1.00 71.75 97 GLY A CA 1
ATOM 608 C C . GLY A 1 97 ? 8.843 16.917 -1.846 1.00 71.75 97 GLY A C 1
ATOM 609 O O . GLY A 1 97 ? 10.025 16.705 -1.589 1.00 71.75 97 GLY A O 1
ATOM 610 N N . GLU A 1 98 ? 7.853 16.145 -1.395 1.00 83.94 98 GLU A N 1
ATOM 611 C CA . GLU A 1 98 ? 8.096 15.039 -0.458 1.00 83.94 98 GLU A CA 1
ATOM 612 C C . GLU A 1 98 ? 8.569 13.783 -1.221 1.00 83.94 98 GLU A C 1
ATOM 614 O O . GLU A 1 98 ? 7.986 13.451 -2.259 1.00 83.94 98 GLU A O 1
ATOM 619 N N . PRO A 1 99 ? 9.630 13.080 -0.776 1.00 90.88 99 PRO A N 1
ATOM 620 C CA . PRO A 1 99 ? 9.979 11.780 -1.338 1.00 90.88 99 PRO A CA 1
ATOM 621 C C . PRO A 1 99 ? 8.888 10.744 -1.005 1.00 90.88 99 PRO A C 1
ATOM 623 O O . PRO A 1 99 ? 8.347 10.782 0.101 1.00 90.88 99 PRO A O 1
ATOM 626 N N . PRO A 1 100 ? 8.589 9.793 -1.910 1.00 94.25 100 PRO A N 1
ATOM 627 C CA . PRO A 1 100 ? 7.615 8.743 -1.631 1.00 94.25 100 PRO A CA 1
ATOM 628 C C . PRO A 1 100 ? 8.082 7.849 -0.479 1.00 94.25 100 PRO A C 1
ATOM 630 O O . PRO A 1 100 ? 9.283 7.643 -0.266 1.00 94.25 100 PRO A O 1
ATOM 633 N N . SER A 1 101 ? 7.119 7.294 0.248 1.00 95.94 101 SER A N 1
ATOM 634 C CA . SER A 1 101 ? 7.358 6.421 1.387 1.00 95.94 101 SER A CA 1
ATOM 635 C C . SER A 1 101 ? 8.137 5.154 0.981 1.00 95.94 101 SER A C 1
ATOM 637 O O . SER A 1 101 ? 7.941 4.606 -0.111 1.00 95.94 101 SER A O 1
ATOM 639 N N . PRO A 1 102 ? 9.006 4.615 1.862 1.00 97.56 102 PRO A N 1
ATOM 640 C CA . PRO A 1 102 ? 9.711 3.356 1.600 1.00 97.56 102 PRO A CA 1
ATOM 641 C C . PRO A 1 102 ? 8.767 2.175 1.333 1.00 97.56 102 PRO A C 1
ATOM 643 O O . PRO A 1 102 ? 9.100 1.287 0.549 1.00 97.56 102 PRO A O 1
ATOM 646 N N . LEU A 1 103 ? 7.585 2.194 1.958 1.00 97.62 103 LEU A N 1
ATOM 647 C CA . LEU A 1 103 ? 6.509 1.224 1.770 1.00 97.62 103 LEU A CA 1
ATOM 648 C C . LEU A 1 103 ? 5.990 1.249 0.323 1.00 97.62 103 LEU A C 1
ATOM 650 O O . LEU A 1 103 ? 6.006 0.221 -0.354 1.00 97.62 103 LEU A O 1
ATOM 654 N N . CYS A 1 104 ? 5.627 2.428 -0.191 1.00 97.94 104 CYS A N 1
ATOM 655 C CA . CYS A 1 104 ? 5.153 2.564 -1.565 1.00 97.94 104 CYS A CA 1
ATOM 656 C C . CYS A 1 104 ? 6.247 2.298 -2.601 1.00 97.94 104 CYS A C 1
ATOM 658 O O . CYS A 1 104 ? 5.955 1.737 -3.655 1.00 97.94 104 CYS A O 1
ATOM 660 N N . ILE A 1 105 ? 7.516 2.597 -2.296 1.00 97.94 105 ILE A N 1
ATOM 661 C CA . ILE A 1 105 ? 8.654 2.157 -3.118 1.00 97.94 105 ILE A CA 1
ATOM 662 C C . ILE A 1 105 ? 8.713 0.621 -3.186 1.00 97.94 105 ILE A C 1
ATOM 664 O O . ILE A 1 105 ? 8.921 0.071 -4.268 1.00 97.94 105 ILE A O 1
ATOM 668 N N . GLY A 1 106 ? 8.509 -0.088 -2.071 1.00 97.75 106 GLY A N 1
ATOM 669 C CA . GLY A 1 106 ? 8.418 -1.554 -2.050 1.00 97.75 106 GLY A CA 1
ATOM 670 C C . GLY A 1 106 ? 7.293 -2.079 -2.946 1.00 97.75 106 GLY A C 1
ATOM 671 O O . GLY A 1 106 ? 7.546 -2.865 -3.861 1.00 97.75 106 GLY A O 1
ATOM 672 N N . TYR A 1 107 ? 6.080 -1.560 -2.752 1.00 97.44 107 TYR A N 1
ATOM 673 C CA . TYR A 1 107 ? 4.894 -1.935 -3.523 1.00 97.44 107 TYR A CA 1
ATOM 674 C C . TYR A 1 107 ? 5.045 -1.661 -5.030 1.00 97.44 107 TYR A C 1
ATOM 676 O O . TYR A 1 107 ? 4.775 -2.530 -5.859 1.00 97.44 107 TYR A O 1
ATOM 684 N N . ALA A 1 108 ? 5.550 -0.483 -5.409 1.00 97.81 108 ALA A N 1
ATOM 685 C CA . ALA A 1 108 ? 5.784 -0.117 -6.805 1.00 97.81 108 ALA A CA 1
ATOM 686 C C . ALA A 1 108 ? 6.836 -1.010 -7.481 1.00 97.81 108 ALA A C 1
ATOM 688 O O . ALA A 1 108 ? 6.660 -1.410 -8.634 1.00 97.81 108 ALA A O 1
ATOM 689 N N . ASN A 1 109 ? 7.911 -1.369 -6.766 1.00 98.00 109 ASN A N 1
ATOM 690 C CA . ASN A 1 109 ? 8.890 -2.336 -7.263 1.00 98.00 109 ASN A CA 1
ATOM 691 C C . ASN A 1 109 ? 8.254 -3.714 -7.472 1.00 98.00 109 ASN A C 1
ATOM 693 O O . ASN A 1 109 ? 8.475 -4.314 -8.523 1.00 98.00 109 ASN A O 1
ATOM 697 N N . LYS A 1 110 ? 7.414 -4.182 -6.537 1.00 96.88 110 LYS A N 1
ATOM 698 C CA . LYS A 1 110 ? 6.704 -5.460 -6.677 1.00 96.88 110 LYS A CA 1
ATOM 699 C C . LYS A 1 110 ? 5.763 -5.469 -7.886 1.00 96.88 110 LYS A C 1
ATOM 701 O O . LYS A 1 110 ? 5.754 -6.420 -8.665 1.00 96.88 110 LYS A O 1
ATOM 706 N N . TYR A 1 111 ? 5.052 -4.367 -8.116 1.00 95.19 111 TYR A N 1
ATOM 707 C CA . TYR A 1 111 ? 4.197 -4.198 -9.290 1.00 95.19 111 TYR A 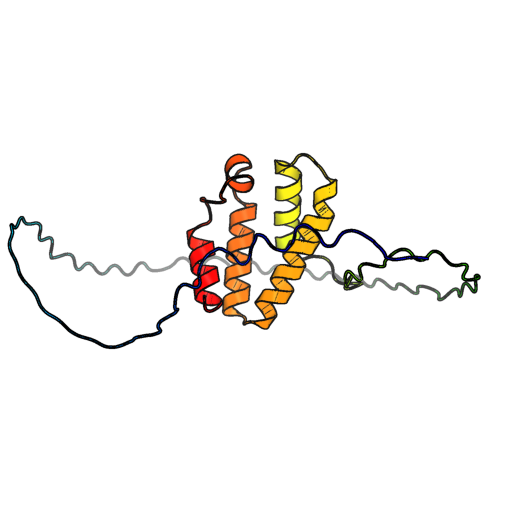CA 1
ATOM 708 C C . TYR A 1 111 ? 5.001 -4.250 -10.605 1.00 95.19 111 TYR A C 1
ATOM 710 O O . TYR A 1 111 ? 4.601 -4.914 -11.562 1.00 95.19 111 TYR A O 1
ATOM 718 N N . VAL A 1 112 ? 6.168 -3.598 -10.664 1.00 97.94 112 VAL A N 1
ATOM 719 C CA . VAL A 1 112 ? 7.062 -3.646 -11.838 1.00 97.94 112 VAL A CA 1
ATOM 720 C C . VAL A 1 112 ? 7.664 -5.035 -12.055 1.00 97.94 112 VAL A C 1
ATOM 722 O O . VAL A 1 112 ? 7.773 -5.460 -13.206 1.00 97.94 112 VAL A O 1
ATOM 725 N N . GLU A 1 113 ? 8.042 -5.729 -10.979 1.00 97.19 113 GLU A N 1
ATOM 726 C CA . GLU A 1 113 ? 8.569 -7.097 -10.999 1.00 97.19 113 GLU A CA 1
ATOM 727 C C . GLU A 1 113 ? 7.566 -8.052 -11.655 1.00 97.19 113 GLU A C 1
ATOM 729 O O . GLU A 1 113 ? 7.891 -8.695 -12.654 1.00 97.19 113 GLU A O 1
ATOM 734 N N . CYS A 1 114 ? 6.328 -8.081 -11.156 1.00 96.88 114 CYS A N 1
ATOM 735 C CA . CYS A 1 114 ? 5.335 -9.064 -11.581 1.00 96.88 114 CYS A CA 1
ATOM 736 C C . CYS A 1 114 ? 4.737 -8.774 -12.962 1.00 96.88 114 CYS A C 1
ATOM 738 O O . CYS A 1 114 ? 4.594 -9.685 -13.774 1.00 96.88 114 CYS A O 1
ATOM 740 N N . TYR A 1 115 ? 4.476 -7.504 -13.289 1.00 94.62 115 TYR A N 1
ATOM 741 C CA . TYR A 1 115 ? 3.991 -7.123 -14.621 1.00 94.62 115 TYR A CA 1
ATOM 742 C C . TYR A 1 115 ? 5.112 -6.956 -15.667 1.00 94.62 115 TYR A C 1
ATOM 744 O O . TYR A 1 115 ? 4.831 -6.614 -16.819 1.00 94.62 115 TYR A O 1
ATOM 752 N N . MET A 1 116 ? 6.379 -7.159 -15.278 1.00 93.94 116 MET A N 1
ATOM 753 C CA . MET A 1 116 ? 7.593 -7.014 -16.101 1.00 93.94 116 MET A CA 1
ATOM 754 C C . MET A 1 116 ? 7.664 -5.710 -16.922 1.00 93.94 116 MET A C 1
ATOM 756 O O . MET A 1 116 ? 8.226 -5.674 -18.021 1.00 93.94 116 MET A O 1
ATOM 760 N N . ASN A 1 117 ? 7.074 -4.623 -16.417 1.00 94.81 117 ASN A N 1
ATOM 761 C CA . ASN A 1 117 ? 6.899 -3.380 -17.165 1.00 94.81 117 ASN A CA 1
ATOM 762 C C . ASN A 1 117 ? 7.163 -2.155 -16.270 1.00 94.81 117 ASN A C 1
ATOM 764 O O . ASN A 1 117 ? 6.332 -1.829 -15.419 1.00 94.81 117 ASN A O 1
ATOM 768 N N . PRO A 1 118 ? 8.267 -1.412 -16.490 1.00 95.06 118 PRO A N 1
ATOM 769 C CA . PRO A 1 118 ? 8.655 -0.288 -15.635 1.00 95.06 118 PRO A CA 1
ATOM 770 C C . PRO A 1 118 ? 7.681 0.897 -15.694 1.00 95.06 118 PRO A C 1
ATOM 772 O O . PRO A 1 118 ? 7.731 1.764 -14.830 1.00 95.06 118 PRO A O 1
ATOM 775 N N . ARG A 1 119 ? 6.758 0.936 -16.669 1.00 95.50 119 ARG A N 1
ATOM 776 C CA . ARG A 1 119 ? 5.708 1.969 -16.740 1.00 95.50 119 ARG A CA 1
ATOM 777 C C . ARG A 1 119 ? 4.719 1.919 -15.574 1.00 95.50 119 ARG A C 1
ATOM 779 O O . ARG A 1 119 ? 3.970 2.875 -15.411 1.00 95.50 119 ARG A O 1
ATOM 786 N N . TYR A 1 120 ? 4.697 0.833 -14.801 1.00 93.38 120 TYR A N 1
ATOM 787 C CA . TYR A 1 120 ? 3.864 0.719 -13.606 1.00 93.38 120 TYR A CA 1
ATOM 788 C C . TYR A 1 120 ? 4.538 1.222 -12.323 1.00 93.38 120 TYR A C 1
ATOM 790 O O . TYR A 1 120 ? 3.869 1.256 -11.297 1.00 93.38 120 TYR A O 1
ATOM 798 N N . TYR A 1 121 ? 5.801 1.671 -12.367 1.00 95.56 121 TYR A N 1
ATOM 799 C CA . TYR A 1 121 ? 6.471 2.214 -11.180 1.00 95.56 121 TYR A CA 1
ATOM 800 C C . TYR A 1 121 ? 5.751 3.460 -10.643 1.00 95.56 121 TYR A C 1
ATOM 802 O O . TYR A 1 121 ? 5.211 3.427 -9.541 1.00 95.56 121 TYR A O 1
ATOM 810 N N . ASP A 1 122 ? 5.667 4.532 -11.440 1.00 94.06 122 ASP A N 1
ATOM 811 C CA . ASP A 1 122 ? 5.047 5.788 -10.994 1.00 94.06 122 ASP A CA 1
ATOM 812 C C . ASP A 1 122 ? 3.548 5.624 -10.644 1.00 94.06 122 ASP A C 1
ATOM 814 O O . ASP A 1 122 ? 3.132 6.147 -9.610 1.00 94.06 122 ASP A O 1
ATOM 818 N N . PRO A 1 123 ? 2.728 4.861 -11.407 1.00 93.31 123 PRO A N 1
ATOM 819 C CA . PRO A 1 123 ? 1.365 4.516 -10.992 1.00 93.31 123 PRO A CA 1
ATOM 820 C C . PRO A 1 123 ? 1.290 3.719 -9.683 1.00 93.31 123 PRO A C 1
ATOM 822 O O . PRO A 1 123 ? 0.388 3.965 -8.889 1.00 93.31 123 PRO A O 1
ATOM 825 N N . GLY A 1 124 ? 2.220 2.789 -9.441 1.00 95.00 124 GLY A N 1
ATOM 826 C CA . GLY A 1 124 ? 2.283 2.005 -8.205 1.00 95.00 124 GLY A CA 1
ATOM 827 C C . GLY A 1 124 ? 2.626 2.862 -6.985 1.00 95.00 124 GLY A C 1
ATOM 828 O O . GLY A 1 124 ? 1.988 2.716 -5.945 1.00 95.00 124 GLY A O 1
ATOM 829 N N . ILE A 1 125 ? 3.566 3.806 -7.138 1.00 96.75 125 ILE A N 1
ATOM 830 C CA . ILE A 1 125 ? 3.859 4.833 -6.127 1.00 96.75 125 ILE A CA 1
ATOM 831 C C . ILE A 1 125 ? 2.597 5.658 -5.858 1.00 96.75 125 ILE A C 1
ATOM 833 O O . ILE A 1 125 ? 2.142 5.722 -4.721 1.00 96.75 125 ILE A O 1
ATOM 837 N N . ALA A 1 126 ? 2.009 6.252 -6.902 1.00 94.69 126 ALA A N 1
ATOM 838 C CA . ALA A 1 126 ? 0.868 7.155 -6.767 1.00 94.69 126 ALA A CA 1
ATOM 839 C C . ALA A 1 126 ? -0.345 6.483 -6.105 1.00 94.69 126 ALA A C 1
ATOM 841 O O . ALA A 1 126 ? -0.948 7.072 -5.216 1.00 94.69 126 ALA A O 1
ATOM 842 N N . TYR A 1 127 ? -0.663 5.243 -6.490 1.00 94.31 127 TYR A N 1
ATOM 843 C CA . TYR A 1 127 ? -1.767 4.476 -5.912 1.00 94.31 127 TYR A CA 1
ATOM 844 C C . TYR A 1 127 ? -1.568 4.196 -4.417 1.00 94.31 127 TYR A C 1
ATOM 846 O O . TYR A 1 127 ? -2.492 4.351 -3.622 1.00 94.31 127 TYR A O 1
ATOM 854 N N . CYS A 1 128 ? -0.354 3.806 -4.024 1.00 97.69 128 CYS A N 1
ATOM 855 C CA . CYS A 1 128 ? -0.042 3.528 -2.629 1.00 97.69 128 CYS A CA 1
ATOM 856 C C . CYS A 1 128 ? -0.023 4.809 -1.772 1.00 97.69 128 CYS A C 1
ATOM 858 O O . CYS A 1 128 ? -0.599 4.816 -0.686 1.00 97.69 128 CYS A O 1
ATOM 860 N N . GLU A 1 129 ? 0.551 5.909 -2.271 1.00 96.75 129 GLU A N 1
ATOM 861 C CA . GLU A 1 129 ? 0.555 7.206 -1.573 1.00 96.75 129 GLU A CA 1
ATOM 862 C C . GLU A 1 129 ? -0.862 7.796 -1.440 1.00 96.75 129 GLU A C 1
ATOM 864 O O . GLU A 1 129 ? -1.213 8.331 -0.389 1.00 96.75 129 GLU A O 1
ATOM 869 N N . GLU A 1 130 ? -1.713 7.657 -2.466 1.00 95.56 130 GLU A N 1
ATOM 870 C CA . GLU A 1 130 ? -3.132 8.038 -2.395 1.00 95.56 130 GLU A CA 1
ATOM 871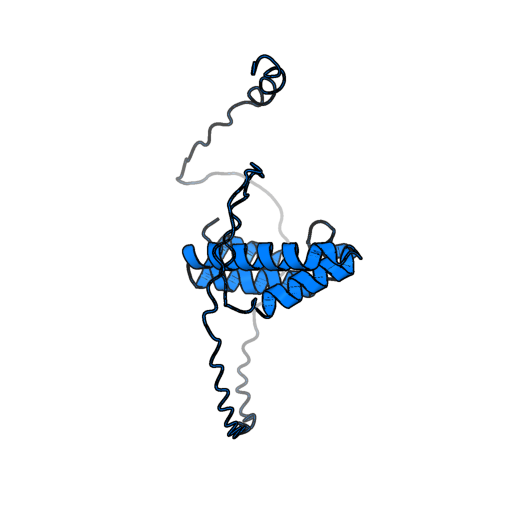 C C . GLU A 1 130 ? -3.887 7.185 -1.362 1.00 95.56 130 GLU A C 1
ATOM 873 O O . GLU A 1 130 ? -4.681 7.721 -0.588 1.00 95.56 130 GLU A O 1
ATOM 878 N N . GLY A 1 131 ? -3.579 5.885 -1.279 1.00 96.44 131 GLY A N 1
ATOM 879 C CA . GLY A 1 131 ? -4.072 4.990 -0.232 1.00 96.44 131 GLY A CA 1
ATOM 880 C C . GLY A 1 131 ? -3.663 5.440 1.173 1.00 96.44 131 GLY A C 1
ATOM 881 O O . GLY A 1 131 ? -4.531 5.638 2.022 1.00 96.44 131 GLY A O 1
ATOM 882 N N . LEU A 1 132 ? -2.368 5.679 1.416 1.00 97.00 132 LEU A N 1
ATOM 883 C CA . LEU A 1 132 ? -1.866 6.179 2.704 1.00 97.00 132 LEU A CA 1
ATOM 884 C C . LEU A 1 132 ? -2.554 7.493 3.093 1.00 97.00 132 LEU A C 1
ATOM 886 O O . LEU A 1 132 ? -3.052 7.627 4.211 1.00 97.00 132 LEU A O 1
ATOM 890 N N . ALA A 1 133 ? -2.648 8.444 2.161 1.00 96.31 133 ALA A N 1
ATOM 891 C CA . ALA A 1 133 ? -3.329 9.712 2.392 1.00 96.31 133 ALA A CA 1
ATOM 892 C C . ALA A 1 133 ? -4.819 9.521 2.722 1.00 96.31 133 ALA A C 1
ATOM 894 O O . ALA A 1 133 ? -5.324 10.175 3.633 1.00 96.31 133 ALA A O 1
ATOM 895 N N . TYR A 1 134 ? -5.518 8.617 2.028 1.00 95.88 134 TYR A N 1
ATOM 896 C CA . TYR A 1 134 ? -6.924 8.302 2.275 1.00 95.88 134 TYR A CA 1
ATOM 897 C C . TYR A 1 134 ? -7.143 7.676 3.658 1.00 95.88 134 TYR A C 1
ATOM 899 O O . TYR A 1 134 ? -7.901 8.224 4.463 1.00 95.88 134 TYR A O 1
ATOM 907 N N . TYR A 1 135 ? -6.452 6.580 3.977 1.00 97.00 135 TYR A N 1
ATOM 908 C CA . TYR A 1 135 ? -6.636 5.864 5.242 1.00 97.00 135 TYR A CA 1
ATOM 909 C C . TYR A 1 135 ? -6.184 6.695 6.458 1.00 97.00 135 TYR A C 1
ATOM 911 O O . TYR A 1 135 ? -6.825 6.642 7.510 1.00 97.00 135 TYR A O 1
ATOM 919 N N . ALA A 1 136 ? -5.197 7.587 6.290 1.00 97.12 136 ALA A N 1
ATOM 920 C CA . ALA A 1 136 ? -4.837 8.591 7.295 1.00 97.12 136 ALA A CA 1
ATOM 921 C C . ALA A 1 136 ? -5.992 9.548 7.661 1.00 97.12 136 ALA A C 1
ATOM 923 O O . ALA A 1 136 ? -6.027 10.049 8.787 1.00 97.12 136 ALA A O 1
ATOM 924 N N . THR A 1 137 ? -6.952 9.803 6.757 1.00 97.19 137 THR A N 1
ATOM 925 C C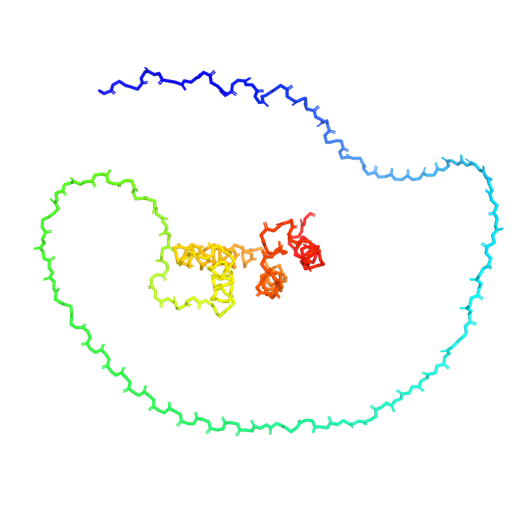A . THR A 1 137 ? -8.138 10.627 7.075 1.00 97.19 137 THR A CA 1
ATOM 926 C C . THR A 1 137 ? -9.192 9.898 7.907 1.00 97.19 137 THR A C 1
ATOM 928 O O . THR A 1 137 ? -9.982 10.560 8.580 1.00 97.19 137 THR A O 1
ATOM 931 N N . ILE A 1 138 ? -9.204 8.560 7.885 1.00 97.62 138 ILE A N 1
ATOM 932 C CA . ILE A 1 138 ? -10.149 7.735 8.651 1.00 97.62 138 ILE A CA 1
ATOM 933 C C . ILE A 1 138 ? -9.670 7.608 10.101 1.00 97.62 138 ILE A C 1
ATOM 935 O O . ILE A 1 138 ? -10.439 7.840 11.034 1.00 97.62 138 ILE A O 1
ATOM 939 N N . GLY A 1 139 ? -8.388 7.291 10.302 1.00 97.00 139 GLY A N 1
ATOM 940 C CA . GLY A 1 139 ? -7.776 7.233 11.628 1.00 97.00 139 GLY A CA 1
ATOM 941 C C . GLY A 1 139 ? -6.433 6.506 11.641 1.00 97.00 139 GLY A C 1
ATOM 942 O O . GLY A 1 139 ? -6.116 5.749 10.729 1.00 97.00 139 GLY A O 1
ATOM 943 N N . ALA A 1 140 ? -5.650 6.712 12.703 1.00 97.94 140 ALA A N 1
ATOM 944 C CA . ALA A 1 140 ? -4.306 6.141 12.824 1.00 97.94 140 ALA A CA 1
ATOM 945 C C . ALA A 1 140 ? -4.294 4.599 12.822 1.00 97.94 140 ALA A C 1
ATOM 947 O O . ALA A 1 140 ? -3.435 4.008 12.178 1.00 97.94 140 ALA A O 1
ATOM 948 N N . ASP A 1 141 ? -5.266 3.955 13.477 1.00 97.81 141 ASP A N 1
ATOM 949 C CA . ASP A 1 141 ? -5.366 2.487 13.520 1.00 97.81 141 ASP A CA 1
ATOM 950 C C . ASP A 1 141 ? -5.685 1.895 12.132 1.00 97.81 141 ASP A C 1
ATOM 952 O O . ASP A 1 141 ? -5.144 0.864 11.740 1.00 97.81 141 ASP A O 1
ATOM 956 N N . CYS A 1 142 ? -6.529 2.587 11.364 1.00 97.94 142 CYS A N 1
ATOM 957 C CA . CYS A 1 142 ? -6.911 2.231 9.997 1.00 97.94 142 CYS A CA 1
ATOM 958 C C . CYS A 1 142 ? -5.753 2.452 9.001 1.00 97.94 142 CYS A C 1
ATOM 960 O O . CYS A 1 142 ? -5.501 1.602 8.150 1.00 97.94 142 CYS A O 1
ATOM 962 N N . LEU A 1 143 ? -4.983 3.538 9.158 1.00 97.81 143 LEU A N 1
ATOM 963 C CA . LEU A 1 143 ? -3.733 3.754 8.422 1.00 97.81 143 LEU A CA 1
ATOM 964 C C . LEU A 1 143 ? -2.705 2.647 8.700 1.00 97.81 143 LEU A C 1
ATOM 966 O O . LEU A 1 143 ? -2.155 2.090 7.756 1.00 97.81 143 LEU A O 1
ATOM 970 N N . ALA A 1 144 ? -2.474 2.303 9.970 1.00 98.38 144 ALA A N 1
ATOM 971 C CA . ALA A 1 144 ? -1.513 1.267 10.346 1.00 98.38 144 ALA A CA 1
ATOM 972 C C . ALA A 1 144 ? -1.886 -0.105 9.754 1.00 98.38 144 ALA A C 1
ATOM 974 O O . ALA A 1 144 ? -1.026 -0.802 9.220 1.00 98.38 144 ALA A O 1
ATOM 975 N N . ALA A 1 145 ? -3.174 -0.465 9.763 1.00 98.12 145 ALA A N 1
ATOM 976 C CA . ALA A 1 145 ? -3.644 -1.694 9.126 1.00 98.12 145 ALA A CA 1
ATOM 977 C C . ALA A 1 145 ? -3.461 -1.681 7.592 1.00 98.12 145 ALA A C 1
ATOM 979 O O . ALA A 1 145 ? -3.179 -2.720 6.996 1.00 98.12 145 ALA A O 1
ATOM 980 N N . PHE A 1 146 ? -3.560 -0.515 6.940 1.00 98.25 146 PHE A N 1
ATOM 981 C CA . PHE A 1 146 ? -3.262 -0.390 5.508 1.00 98.25 146 PHE A CA 1
ATOM 982 C C . PHE A 1 146 ? -1.763 -0.526 5.214 1.00 98.25 146 PHE A C 1
ATOM 984 O O . PHE A 1 146 ? -1.390 -1.182 4.242 1.00 98.25 146 PHE A O 1
ATOM 991 N N . GLU A 1 147 ? -0.898 0.035 6.064 1.00 98.19 147 GLU A N 1
ATOM 992 C CA . GLU A 1 147 ? 0.552 -0.169 5.976 1.00 98.19 147 GLU A CA 1
ATOM 993 C C . GLU A 1 147 ? 0.917 -1.658 6.122 1.00 98.19 147 GLU A C 1
ATOM 995 O O . GLU A 1 147 ? 1.697 -2.170 5.319 1.00 98.19 147 GLU A O 1
ATOM 1000 N N . GLU A 1 148 ? 0.312 -2.385 7.070 1.00 98.25 148 GLU A N 1
ATOM 1001 C CA . GLU A 1 148 ? 0.503 -3.838 7.218 1.00 98.25 148 GLU A CA 1
ATOM 1002 C C . GLU A 1 148 ? 0.027 -4.620 5.978 1.00 98.25 148 GLU A C 1
ATOM 1004 O O . GLU A 1 148 ? 0.757 -5.476 5.470 1.00 98.25 148 GLU A O 1
ATOM 1009 N N . TYR A 1 149 ? -1.141 -4.282 5.423 1.00 97.88 149 TYR A N 1
ATOM 1010 C CA . TYR A 1 149 ? -1.673 -4.906 4.207 1.00 97.88 149 TYR A CA 1
ATOM 1011 C C . TYR A 1 149 ? -0.785 -4.674 2.973 1.00 97.88 149 TYR A C 1
ATOM 1013 O O . TYR A 1 149 ? -0.423 -5.625 2.277 1.00 97.88 149 TYR A O 1
ATOM 1021 N N . VAL A 1 150 ? -0.343 -3.437 2.723 1.00 97.88 150 VAL A N 1
ATOM 1022 C CA . VAL A 1 150 ? 0.565 -3.122 1.604 1.00 97.88 150 VAL A CA 1
ATOM 1023 C C . VAL A 1 150 ? 1.948 -3.755 1.800 1.00 97.88 150 VAL A C 1
ATOM 1025 O O . VAL A 1 150 ? 2.569 -4.196 0.825 1.00 97.88 150 VAL A O 1
ATOM 1028 N N . ALA A 1 151 ? 2.433 -3.853 3.042 1.00 98.06 151 ALA A N 1
ATOM 1029 C CA . ALA A 1 151 ? 3.662 -4.576 3.356 1.00 98.06 151 ALA A CA 1
ATOM 1030 C C . ALA A 1 151 ? 3.534 -6.078 3.050 1.00 98.06 151 ALA A C 1
ATOM 1032 O O . ALA A 1 151 ? 4.453 -6.646 2.456 1.00 98.06 151 ALA A O 1
ATOM 1033 N N . CYS A 1 152 ? 2.394 -6.700 3.374 1.00 98.25 152 CYS A N 1
ATOM 1034 C CA . CYS A 1 152 ? 2.105 -8.086 3.005 1.00 98.25 152 CYS A CA 1
ATOM 1035 C C . CYS A 1 152 ? 2.068 -8.273 1.480 1.00 98.25 152 CYS A C 1
ATOM 1037 O O . CYS A 1 152 ? 2.799 -9.116 0.957 1.00 98.25 152 CYS A O 1
ATOM 1039 N N . LEU A 1 153 ? 1.314 -7.441 0.746 1.00 96.81 153 LEU A N 1
ATOM 1040 C CA . LEU A 1 153 ? 1.249 -7.507 -0.722 1.00 96.81 153 LEU A CA 1
ATOM 1041 C C . LEU A 1 153 ? 2.641 -7.402 -1.361 1.00 96.81 153 LEU A C 1
ATOM 1043 O O . LEU A 1 153 ? 2.966 -8.137 -2.290 1.00 96.81 153 LEU A O 1
ATOM 1047 N N . SER A 1 154 ? 3.495 -6.526 -0.828 1.00 97.44 154 SER A N 1
ATOM 1048 C CA . SER A 1 154 ? 4.874 -6.345 -1.302 1.00 97.44 154 SER A CA 1
ATOM 1049 C C . SER A 1 154 ? 5.777 -7.568 -1.064 1.00 97.44 154 SER A C 1
ATOM 1051 O O . SER A 1 154 ? 6.836 -7.665 -1.685 1.00 97.44 154 SER A O 1
ATOM 1053 N N . ALA A 1 155 ? 5.380 -8.490 -0.180 1.00 97.44 155 ALA A N 1
ATOM 1054 C CA . ALA A 1 155 ? 6.122 -9.695 0.192 1.00 97.44 155 ALA A CA 1
ATOM 1055 C C . ALA A 1 155 ? 5.614 -10.992 -0.473 1.00 97.44 155 ALA A C 1
ATOM 1057 O O . ALA A 1 155 ? 6.303 -12.011 -0.387 1.00 97.44 155 ALA A O 1
ATOM 1058 N N . LEU A 1 156 ? 4.452 -10.967 -1.141 1.00 96.94 156 LEU A N 1
ATOM 1059 C CA . LEU A 1 156 ? 3.935 -12.097 -1.926 1.00 96.94 156 LEU A CA 1
ATOM 1060 C C . LEU A 1 156 ? 4.889 -12.480 -3.073 1.00 96.94 156 LEU A C 1
ATOM 1062 O O . LEU A 1 156 ? 5.772 -11.709 -3.460 1.00 96.94 156 LEU A O 1
ATOM 1066 N N . ASP A 1 157 ? 4.703 -13.657 -3.672 1.00 97.25 157 ASP A N 1
ATOM 1067 C CA . ASP A 1 157 ? 5.253 -13.930 -5.003 1.00 97.25 157 ASP A CA 1
ATOM 1068 C C . ASP A 1 157 ? 4.371 -13.313 -6.107 1.00 97.25 157 ASP A C 1
ATOM 1070 O O . ASP A 1 157 ? 3.388 -12.626 -5.834 1.00 97.25 157 ASP A O 1
ATOM 1074 N N . CYS A 1 158 ? 4.777 -13.454 -7.369 1.00 96.88 158 CYS A N 1
ATOM 1075 C CA . CYS A 1 158 ? 4.078 -12.800 -8.473 1.00 96.88 158 CYS A CA 1
ATOM 1076 C C . CYS A 1 158 ? 2.828 -13.529 -8.974 1.00 96.88 158 CYS A C 1
ATOM 1078 O O . CYS A 1 158 ? 1.986 -12.871 -9.584 1.00 96.88 158 CYS A O 1
ATOM 1080 N N . ASP A 1 159 ? 2.683 -14.831 -8.725 1.00 96.38 159 ASP A N 1
ATOM 1081 C CA . ASP A 1 159 ? 1.444 -15.545 -9.029 1.00 96.38 159 ASP A CA 1
ATOM 1082 C C . ASP A 1 159 ? 0.361 -15.134 -8.013 1.00 96.38 159 ASP A C 1
ATOM 1084 O O . ASP A 1 159 ? -0.742 -14.762 -8.416 1.00 96.38 159 ASP A O 1
ATOM 1088 N N . ASP A 1 160 ? 0.704 -15.061 -6.721 1.00 95.69 160 ASP A N 1
ATOM 1089 C CA . ASP A 1 160 ? -0.214 -14.596 -5.668 1.00 95.69 160 ASP A CA 1
ATOM 1090 C C . ASP A 1 160 ? -0.541 -13.090 -5.772 1.00 95.69 160 ASP A C 1
ATOM 1092 O O . ASP A 1 160 ? -1.698 -12.698 -5.611 1.00 95.69 160 ASP A O 1
ATOM 1096 N N . PHE A 1 161 ? 0.442 -12.235 -6.093 1.00 95.06 161 PHE A N 1
ATOM 1097 C CA . PHE A 1 161 ? 0.240 -10.782 -6.246 1.00 95.06 161 PHE A CA 1
ATOM 1098 C C . PHE A 1 161 ? -0.647 -10.410 -7.447 1.00 95.06 161 PHE A C 1
ATOM 1100 O O . PHE A 1 161 ? -1.373 -9.418 -7.399 1.00 95.06 161 PHE A O 1
ATOM 1107 N N . MET A 1 162 ? -0.577 -11.175 -8.544 1.00 92.75 162 MET A N 1
ATOM 1108 C CA . MET A 1 162 ? -1.404 -10.948 -9.740 1.00 92.75 162 MET A CA 1
ATOM 1109 C C . MET A 1 162 ? -2.733 -11.720 -9.726 1.00 92.75 162 MET A C 1
ATOM 1111 O O . MET A 1 162 ? -3.586 -11.457 -10.576 1.00 92.75 162 MET A O 1
ATOM 1115 N N . GLY A 1 163 ? -2.900 -12.673 -8.805 1.00 91.12 163 GLY A N 1
ATOM 1116 C CA . GLY A 1 163 ? -4.135 -13.424 -8.592 1.00 91.12 163 GLY A CA 1
ATOM 1117 C C . GLY A 1 163 ? -5.129 -12.709 -7.672 1.00 91.12 163 GLY A C 1
ATOM 1118 O O . GLY A 1 163 ? -5.129 -11.486 -7.545 1.00 91.12 163 GLY A O 1
ATOM 1119 N N . ASP A 1 164 ? -5.962 -13.493 -6.984 1.00 84.50 164 ASP A N 1
ATOM 1120 C CA . ASP A 1 164 ? -6.972 -13.004 -6.029 1.00 84.50 164 ASP A CA 1
ATOM 1121 C C . ASP A 1 164 ? -6.370 -12.544 -4.673 1.00 84.50 164 ASP A C 1
ATOM 1123 O O . ASP A 1 164 ? -7.093 -12.438 -3.688 1.00 84.50 164 ASP A O 1
ATOM 1127 N N . GLN A 1 165 ? -5.049 -12.306 -4.589 1.00 81.44 165 GLN A N 1
ATOM 1128 C CA . GLN A 1 165 ? -4.329 -11.765 -3.414 1.00 81.44 165 GLN A CA 1
ATOM 1129 C C . GLN A 1 165 ? -4.526 -12.550 -2.097 1.00 81.44 165 GLN A C 1
ATOM 1131 O O . GLN A 1 165 ? -4.286 -12.042 -1.000 1.00 81.44 165 GLN A O 1
ATOM 1136 N N . VAL A 1 166 ? -4.896 -13.831 -2.210 1.00 82.75 166 VAL A N 1
ATOM 1137 C CA . VAL A 1 166 ? -5.320 -14.720 -1.108 1.00 82.75 166 VAL A CA 1
ATOM 1138 C C . VAL A 1 166 ? -4.287 -14.826 0.026 1.00 82.75 166 VAL A C 1
ATOM 1140 O O . VAL A 1 166 ? -4.651 -15.081 1.174 1.00 82.75 166 VAL A O 1
ATOM 1143 N N . GLY A 1 167 ? -3.002 -14.603 -0.271 1.00 91.62 167 GLY A N 1
ATOM 1144 C CA . GLY A 1 167 ? -1.915 -14.634 0.708 1.00 91.62 167 GLY A CA 1
ATOM 1145 C C . GLY A 1 167 ? -1.976 -13.553 1.800 1.00 91.62 167 GLY A C 1
ATOM 1146 O O . GLY A 1 167 ? -1.358 -13.757 2.840 1.00 91.62 167 GLY A O 1
ATOM 1147 N N . CYS A 1 168 ? -2.735 -12.464 1.607 1.00 96.94 168 CYS A N 1
ATOM 1148 C CA . CYS A 1 168 ? -2.852 -11.342 2.558 1.00 96.94 168 CYS A CA 1
ATOM 1149 C C . CYS A 1 168 ? -4.266 -11.164 3.147 1.00 96.94 168 CYS A C 1
ATOM 1151 O O . CYS A 1 168 ? -4.645 -10.074 3.579 1.00 96.94 168 CYS A O 1
ATOM 1153 N N . ALA A 1 169 ? -5.073 -12.230 3.161 1.00 96.25 169 ALA A N 1
ATOM 1154 C CA . ALA A 1 169 ? -6.463 -12.176 3.621 1.00 96.25 169 ALA A CA 1
ATOM 1155 C C . ALA A 1 169 ? -6.624 -11.833 5.121 1.00 96.25 169 ALA A C 1
ATOM 1157 O O . ALA A 1 169 ? -7.672 -11.333 5.525 1.00 96.25 169 ALA A O 1
ATOM 1158 N N . ASN A 1 170 ? -5.610 -12.088 5.963 1.00 96.75 170 ASN A N 1
ATOM 1159 C CA . ASN A 1 170 ? -5.667 -11.720 7.386 1.00 96.75 170 ASN A CA 1
ATOM 1160 C C . ASN A 1 170 ? -5.468 -10.211 7.572 1.00 96.75 170 ASN A C 1
ATOM 1162 O O . ASN A 1 170 ? -6.134 -9.583 8.391 1.00 96.75 170 ASN A O 1
ATOM 1166 N N . GLU A 1 171 ? -4.547 -9.641 6.804 1.00 97.81 171 GLU A N 1
ATOM 1167 C CA . GLU A 1 171 ? -4.232 -8.222 6.769 1.00 97.81 171 GLU A CA 1
ATOM 1168 C C . GLU A 1 171 ? -5.386 -7.431 6.128 1.00 97.81 171 GLU A C 1
ATOM 1170 O O . GLU A 1 171 ? -5.713 -6.344 6.595 1.00 97.81 171 GLU A O 1
ATOM 1175 N N . GLU A 1 172 ? -6.079 -8.005 5.137 1.00 96.00 172 GLU A N 1
ATOM 1176 C CA . GLU A 1 172 ? -7.314 -7.450 4.565 1.00 96.00 172 GLU A CA 1
ATOM 1177 C C . GLU A 1 172 ? -8.488 -7.442 5.570 1.00 96.00 172 GLU A C 1
ATOM 1179 O O . GLU A 1 172 ? -9.189 -6.434 5.692 1.00 96.00 172 GLU A O 1
ATOM 1184 N N . ASP A 1 173 ? -8.709 -8.523 6.333 1.00 96.75 173 ASP A N 1
ATOM 1185 C CA . ASP A 1 173 ? -9.706 -8.544 7.424 1.00 96.75 173 ASP A CA 1
ATOM 1186 C C . ASP A 1 173 ? -9.345 -7.529 8.522 1.00 96.75 173 ASP A C 1
ATOM 1188 O O . ASP A 1 173 ? -10.199 -6.765 8.982 1.00 96.75 173 ASP A O 1
ATOM 1192 N N . GLY A 1 174 ? -8.059 -7.456 8.883 1.00 97.00 174 GLY A N 1
ATOM 1193 C CA . GLY A 1 174 ? -7.512 -6.465 9.808 1.00 97.00 174 GLY A CA 1
ATOM 1194 C C . GLY A 1 174 ? -7.780 -5.029 9.356 1.00 97.00 174 GLY A C 1
ATOM 1195 O O . GLY A 1 174 ? -8.281 -4.227 10.147 1.00 97.00 174 GLY A O 1
ATOM 1196 N N . LEU A 1 175 ? -7.527 -4.726 8.080 1.00 97.38 175 LEU A N 1
ATOM 1197 C CA . LEU A 1 175 ? -7.803 -3.437 7.448 1.00 97.38 175 LEU A CA 1
ATOM 1198 C C . LEU A 1 175 ? -9.294 -3.088 7.491 1.00 97.38 175 LEU A C 1
ATOM 1200 O O . LEU A 1 175 ? -9.661 -2.037 8.020 1.00 97.38 175 LEU A O 1
ATOM 1204 N N . ASN A 1 176 ? -10.165 -3.977 7.005 1.00 97.06 176 ASN A N 1
ATOM 1205 C CA . ASN A 1 176 ? -11.614 -3.754 7.016 1.00 97.06 176 ASN A CA 1
ATOM 1206 C C . ASN A 1 176 ? -12.132 -3.491 8.439 1.00 97.06 176 ASN A C 1
ATOM 1208 O O . ASN A 1 176 ? -12.879 -2.541 8.683 1.00 97.06 176 ASN A O 1
ATOM 1212 N N . LYS A 1 177 ? -11.676 -4.282 9.412 1.00 97.50 177 LYS A N 1
ATOM 1213 C CA . LYS A 1 177 ? -12.048 -4.136 10.821 1.00 97.50 177 LYS A CA 1
ATOM 1214 C C . LYS A 1 177 ? -11.527 -2.842 11.454 1.00 97.50 177 LYS A C 1
ATOM 1216 O O . LYS A 1 177 ? -12.245 -2.238 12.250 1.00 97.50 177 LYS A O 1
ATOM 1221 N N . ALA A 1 178 ? -10.309 -2.414 11.124 1.00 97.50 178 ALA A N 1
ATOM 1222 C CA . ALA A 1 178 ? -9.723 -1.171 11.630 1.00 97.50 178 ALA A CA 1
ATOM 1223 C C . ALA A 1 178 ? -10.381 0.080 11.022 1.00 97.50 178 ALA A C 1
ATOM 1225 O O . ALA A 1 178 ? -10.502 1.103 11.695 1.00 97.50 178 ALA A O 1
ATOM 1226 N N . CYS A 1 179 ? -10.841 -0.008 9.772 1.00 96.50 179 CYS A N 1
ATOM 1227 C CA . CYS A 1 179 ? -11.462 1.096 9.040 1.00 96.50 179 CYS A CA 1
ATOM 1228 C C . CYS A 1 179 ? -12.998 1.162 9.158 1.00 96.50 179 CYS A C 1
ATOM 1230 O O . CYS A 1 179 ? -13.604 2.084 8.614 1.00 96.50 179 CYS A O 1
ATOM 1232 N N . GLY A 1 180 ? -13.623 0.240 9.902 1.00 90.19 180 GLY A N 1
ATOM 1233 C CA . GLY A 1 180 ? -15.061 0.258 10.201 1.00 90.19 180 GLY A CA 1
ATOM 1234 C C . GLY A 1 180 ? -15.954 -0.286 9.081 1.00 90.19 180 GLY A C 1
ATOM 1235 O O . GLY A 1 180 ? -16.957 0.354 8.763 1.00 90.19 180 GLY A O 1
ATOM 1236 N N . GLY A 1 181 ? -15.557 -1.419 8.486 1.00 62.06 181 GLY A N 1
ATOM 1237 C CA . GLY A 1 181 ? -16.271 -2.122 7.405 1.00 62.06 181 GLY A CA 1
ATOM 1238 C C . GLY A 1 181 ? -17.680 -2.623 7.729 1.00 62.06 181 GLY A C 1
ATOM 1239 O O . GLY A 1 181 ? -18.038 -2.723 8.926 1.00 62.06 181 GLY A O 1
#

Radius of gyration: 28.46 Å; chains: 1; bounding box: 64×74×68 Å

Foldseek 3Di:
DDPDDDPDPPPPPVPPDDDDPPPDDDDDDDDDDDDDDDDDDDDDDDDDDDDDDDDDDDDPPPPPDDDPDDDPDDPDDDDDDDDDDPDPPPPLPPPPDDDQDPLLQLQLVLVCVLVVHNVSNVVSSSVLVVVLVVQVVQHDQLSVLSSVLSNQLSVDHNVCNVPPVVSRVVSVVSNCVSSPD

Secondary structure (DSSP, 8-state):
--------SGGGSTTS---------------------------------------PPP-------------------------------------TTPPPPHHHHHHHHHHHHHTT-GGGHHHHHHHHHHHHHHHHHH-HHHHHHHHHHHHHHHHS-HHHHHTT-GGGHHHHHHHHHHHT-